Protein AF-A0AA42CR01-F1 (afdb_monomer_lite)

Secondary structure (DSSP, 8-state):
--HHHHHHHHH-GGGGG--SSSHHHHHHHHHHHHHHHHHHHHHH-GGG-----EE-TTS-EE-HHHHHHHHHHHHTTGGGGGGGGSSHHHHHHHHHHHTT-B-TTS-BTTHHHHHHHS-GGGTS-TTHHHHHHHHHHHHTHHHHHHHHHHHHH--

InterPro domains:
  IPR011978 YgfB-like [PF03695] (1-139)
  IPR011978 YgfB-like [TIGR02292] (1-138)
  IPR036255 YgfB-like superfamily [SSF101327] (2-97)

Organism: NCBI:txid2949735

pLDDT: mean 81.95, std 11.48, range [46.53, 94.31]

Foldseek 3Di:
DDCVLCVCVVVPPVCVPVDDDDPSVVVSVVVVVVVVVCVCCLVPPLVVDDDDFDADPVGDTALAVVLQVVVVVCVSPVVLCVVQPPDCVSCVLNLLSQLRYADPVRHRPVHCPSVVVDDPVSNPDPVCNSVSVSSNSVSCVVVVVVVVVVVVVVD

Radius of gyration: 17.21 Å; chains: 1; bounding box: 42×43×41 Å

Structure (mmCIF, N/CA/C/O backbone):
data_AF-A0AA42CR01-F1
#
_entry.id   AF-A0AA42CR01-F1
#
loop_
_atom_site.group_PDB
_atom_site.id
_atom_site.type_symbol
_atom_site.label_atom_id
_atom_site.label_alt_id
_atom_site.label_comp_id
_atom_site.label_asym_id
_atom_site.label_entity_id
_atom_site.label_seq_id
_atom_site.pdbx_PDB_ins_code
_atom_site.Cartn_x
_atom_site.Cartn_y
_atom_site.Cartn_z
_atom_site.occupancy
_atom_site.B_iso_or_equiv
_atom_site.auth_seq_id
_atom_site.auth_comp_id
_atom_site.auth_asym_id
_atom_site.auth_atom_id
_atom_site.pdbx_PDB_model_num
ATOM 1 N N . ILE A 1 1 ? -6.781 -12.246 0.937 1.00 69.62 1 ILE A N 1
ATOM 2 C CA . ILE A 1 1 ? -6.517 -12.685 2.335 1.00 69.62 1 ILE A CA 1
ATOM 3 C C . ILE A 1 1 ? -7.677 -12.191 3.199 1.00 69.62 1 ILE A C 1
ATOM 5 O O . ILE A 1 1 ? -8.066 -11.047 3.016 1.00 69.62 1 ILE A O 1
ATOM 9 N N . HIS A 1 2 ? -8.265 -13.026 4.067 1.00 78.12 2 HIS A N 1
ATOM 10 C CA . HIS A 1 2 ? -9.407 -12.623 4.911 1.00 78.12 2 HIS A CA 1
ATOM 11 C C . HIS A 1 2 ? -8.991 -11.553 5.947 1.00 78.12 2 HIS A C 1
ATOM 13 O O . HIS A 1 2 ? -7.902 -11.709 6.508 1.00 78.12 2 HIS A O 1
ATOM 19 N N . PRO A 1 3 ? -9.815 -10.523 6.241 1.00 78.25 3 PRO A N 1
ATOM 20 C CA . PRO A 1 3 ? -9.499 -9.476 7.220 1.00 78.25 3 PRO A CA 1
ATOM 21 C C . PRO A 1 3 ? -9.032 -9.968 8.585 1.00 78.25 3 PRO A C 1
ATOM 23 O O . PRO A 1 3 ? -8.044 -9.469 9.117 1.00 78.25 3 PRO A O 1
ATOM 26 N N . GLU A 1 4 ? -9.642 -11.033 9.098 1.00 77.75 4 GLU A N 1
ATOM 27 C CA . GLU A 1 4 ? -9.242 -11.643 10.373 1.00 77.75 4 GLU A CA 1
ATOM 28 C C . GLU A 1 4 ? -7.798 -12.156 10.392 1.00 77.75 4 GLU A C 1
ATOM 30 O O . GLU A 1 4 ? -7.223 -12.306 11.466 1.00 77.75 4 GLU A O 1
ATOM 35 N N . LYS A 1 5 ? -7.199 -12.442 9.228 1.00 78.75 5 LYS A N 1
ATOM 36 C CA . LYS A 1 5 ? -5.803 -12.880 9.165 1.00 78.75 5 LYS A CA 1
ATOM 37 C C . LYS A 1 5 ? -4.840 -11.714 9.325 1.00 78.75 5 LYS A C 1
ATOM 39 O O . LYS A 1 5 ? -3.850 -11.884 10.014 1.00 78.75 5 LYS A O 1
ATOM 44 N N . TRP A 1 6 ? -5.105 -10.560 8.708 1.00 85.69 6 TRP A N 1
ATOM 45 C CA . TRP A 1 6 ? -4.173 -9.427 8.730 1.00 85.69 6 TRP A CA 1
ATOM 46 C C . TRP A 1 6 ? -4.428 -8.440 9.874 1.00 85.69 6 TRP A C 1
ATOM 48 O O . TRP A 1 6 ? -3.480 -7.832 10.361 1.00 85.69 6 TRP A O 1
ATOM 58 N N . MET A 1 7 ? -5.667 -8.320 10.360 1.00 86.06 7 MET A N 1
ATOM 59 C CA . MET A 1 7 ? -6.050 -7.344 11.391 1.00 86.06 7 MET A CA 1
ATOM 60 C C . MET A 1 7 ? -5.205 -7.469 12.667 1.00 86.06 7 MET A C 1
ATOM 62 O O . MET A 1 7 ? -4.720 -6.478 13.212 1.00 86.06 7 MET A O 1
ATOM 66 N N . TRP A 1 8 ? -4.958 -8.699 13.119 1.00 82.50 8 TRP A N 1
ATOM 67 C CA . TRP A 1 8 ? -4.195 -8.946 14.345 1.00 82.50 8 TRP A CA 1
ATOM 68 C C . TRP A 1 8 ? -2.692 -8.705 14.198 1.00 82.50 8 TRP A C 1
ATOM 70 O O . TRP A 1 8 ? -2.029 -8.452 15.198 1.00 82.50 8 TRP A O 1
ATOM 80 N N . HIS A 1 9 ? -2.159 -8.706 12.972 1.00 82.75 9 HIS A N 1
ATOM 81 C CA . HIS A 1 9 ? -0.778 -8.279 12.737 1.00 82.75 9 HIS A CA 1
ATOM 82 C C . HIS A 1 9 ? -0.600 -6.769 12.924 1.00 82.75 9 HIS A C 1
ATOM 84 O O . HIS A 1 9 ? 0.498 -6.338 13.253 1.00 82.75 9 HIS A O 1
ATOM 90 N N . ILE A 1 10 ? -1.666 -5.981 12.741 1.00 81.56 10 ILE A N 1
ATOM 91 C CA . ILE A 1 10 ? -1.644 -4.522 12.910 1.00 81.56 10 ILE A CA 1
ATOM 92 C C . ILE A 1 10 ? -1.870 -4.147 14.376 1.00 81.56 10 ILE A C 1
ATOM 94 O O . ILE A 1 10 ? -1.130 -3.351 14.941 1.00 81.56 10 ILE A O 1
ATOM 98 N N . VAL A 1 11 ? -2.900 -4.724 14.998 1.00 79.56 11 VAL A N 1
ATOM 99 C CA . VAL A 1 11 ? -3.328 -4.352 16.358 1.00 79.56 11 VAL A CA 1
ATOM 100 C C . VAL A 1 11 ? -2.530 -5.094 17.441 1.00 79.56 11 VAL A C 1
ATOM 102 O O . VAL A 1 11 ? -2.405 -4.625 18.569 1.00 79.56 11 VAL A O 1
ATOM 105 N N . GLY A 1 12 ? -1.937 -6.236 17.094 1.00 77.25 12 GLY A N 1
ATOM 106 C CA . GLY A 1 12 ? -1.203 -7.095 18.011 1.00 77.25 12 GLY A CA 1
ATOM 107 C C . GLY A 1 12 ? -2.091 -8.147 18.678 1.00 77.25 12 GLY A C 1
ATOM 108 O O . GLY A 1 12 ? -3.236 -7.912 19.061 1.00 77.25 12 GLY A O 1
ATOM 109 N N . ASP A 1 13 ? -1.529 -9.340 18.867 1.00 71.94 13 ASP A N 1
ATOM 110 C CA . ASP A 1 13 ? -2.251 -10.514 19.375 1.00 71.94 13 ASP A CA 1
ATOM 111 C C . ASP A 1 13 ? -2.806 -10.361 20.801 1.00 71.94 13 ASP A C 1
ATOM 113 O O . ASP A 1 13 ? -3.720 -11.091 21.190 1.00 71.94 13 ASP A O 1
ATOM 117 N N . HIS A 1 14 ? -2.272 -9.420 21.582 1.00 66.88 14 HIS A N 1
ATOM 118 C CA . HIS A 1 14 ? -2.704 -9.152 22.953 1.00 66.88 14 HIS A CA 1
ATOM 119 C C . HIS A 1 14 ? -4.119 -8.554 23.019 1.00 66.88 14 HIS A C 1
ATOM 121 O O . HIS A 1 14 ? -4.852 -8.834 23.969 1.00 66.88 14 HIS A O 1
ATOM 127 N N . GLU A 1 15 ? -4.549 -7.843 21.974 1.00 66.31 15 GLU A N 1
ATOM 128 C CA . GLU A 1 15 ? -5.880 -7.230 21.889 1.00 66.31 15 GLU A CA 1
ATOM 129 C C . GLU A 1 15 ? -6.985 -8.234 21.523 1.00 66.31 15 GLU A C 1
ATOM 131 O O . GLU A 1 15 ? -8.167 -7.957 21.727 1.00 66.31 15 GLU A O 1
ATOM 136 N N . LYS A 1 16 ? -6.635 -9.464 21.102 1.00 64.56 16 LYS A N 1
ATOM 137 C CA . LYS A 1 16 ? -7.610 -10.543 20.824 1.00 64.56 16 LYS A CA 1
ATOM 138 C C . LYS A 1 16 ? -8.521 -10.862 22.016 1.00 64.56 16 LYS A C 1
ATOM 140 O O . LYS A 1 16 ? -9.566 -11.481 21.839 1.00 64.56 16 LYS A O 1
ATOM 145 N N . ARG A 1 17 ? -8.112 -10.500 23.237 1.00 61.62 17 ARG A N 1
ATOM 146 C CA . ARG A 1 17 ? -8.836 -10.794 24.486 1.00 61.62 17 ARG A CA 1
ATOM 147 C C . ARG A 1 17 ? -9.661 -9.614 25.009 1.00 61.62 17 ARG A C 1
ATOM 149 O O . ARG A 1 17 ? -10.451 -9.809 25.930 1.00 61.62 17 ARG A O 1
ATOM 156 N N . ALA A 1 18 ? -9.511 -8.420 24.440 1.00 58.75 18 ALA A N 1
ATOM 157 C CA . ALA A 1 18 ? -10.201 -7.210 24.878 1.00 58.75 18 ALA A CA 1
ATOM 158 C C . ALA A 1 18 ? -11.522 -7.012 24.106 1.00 58.75 18 ALA A C 1
ATOM 160 O O . ALA A 1 18 ? -11.668 -6.063 23.342 1.00 58.75 18 ALA A O 1
ATOM 161 N N . PHE A 1 19 ? -12.492 -7.923 24.256 1.00 60.00 19 PHE A N 1
ATOM 162 C CA . PHE A 1 19 ? -13.695 -7.922 23.407 1.00 60.00 19 PHE A CA 1
ATOM 163 C C . PHE A 1 19 ? -14.898 -7.128 23.968 1.00 60.00 19 PHE A C 1
ATOM 165 O O . PHE A 1 19 ? -15.278 -7.280 25.127 1.00 60.00 19 PHE A O 1
ATOM 172 N N . ILE A 1 20 ? -15.517 -6.378 23.040 1.00 51.78 20 ILE A N 1
ATOM 173 C CA . ILE A 1 20 ? -16.835 -5.699 22.996 1.00 51.78 20 ILE A CA 1
ATOM 174 C C . ILE A 1 20 ? -17.039 -4.475 23.908 1.00 51.78 20 ILE A C 1
ATOM 176 O O . ILE A 1 20 ? -17.057 -4.561 25.130 1.00 51.78 20 ILE A O 1
ATOM 180 N N . GLY A 1 21 ? -17.289 -3.316 23.279 1.00 57.56 21 GLY A N 1
ATOM 181 C CA . GLY A 1 21 ? -17.658 -2.054 23.946 1.00 57.56 21 GLY A CA 1
ATOM 182 C C . GLY A 1 21 ? -16.480 -1.217 24.463 1.00 57.56 21 GLY A C 1
ATOM 183 O O . GLY A 1 21 ? -16.686 -0.197 25.118 1.00 57.56 21 GLY A O 1
ATOM 184 N N . THR A 1 22 ? -15.246 -1.636 24.180 1.00 70.38 22 THR A N 1
ATOM 185 C CA . THR A 1 22 ? -14.007 -0.983 24.624 1.00 70.38 22 THR A CA 1
ATOM 186 C C . THR A 1 22 ? -13.408 -0.095 23.526 1.00 70.38 22 THR A C 1
ATOM 188 O O . THR A 1 22 ? -13.803 -0.158 22.361 1.00 70.38 22 THR A O 1
ATOM 191 N N . LYS A 1 23 ? -12.390 0.708 23.873 1.00 73.31 23 LYS A N 1
ATOM 192 C CA . LYS A 1 23 ? -11.588 1.472 22.898 1.00 73.31 23 LYS A CA 1
ATOM 193 C C . LYS A 1 23 ? -10.991 0.584 21.791 1.00 73.31 23 LYS A C 1
ATOM 195 O O . LYS A 1 23 ? -10.829 1.066 20.677 1.00 73.31 23 LYS A O 1
ATOM 200 N N . ALA A 1 24 ? -10.720 -0.695 22.074 1.00 77.38 24 ALA A N 1
ATOM 201 C CA . ALA A 1 24 ? -10.202 -1.646 21.092 1.00 77.38 24 ALA A CA 1
ATOM 202 C C . ALA A 1 24 ? -11.200 -1.906 19.950 1.00 77.38 24 ALA A C 1
ATOM 204 O O . ALA A 1 24 ? -10.798 -1.942 18.792 1.00 77.38 24 ALA A O 1
ATOM 205 N N . GLN A 1 25 ? -12.506 -1.986 20.243 1.00 78.88 25 GLN A N 1
ATOM 206 C CA . GLN A 1 25 ? -13.527 -2.143 19.199 1.00 78.88 25 GLN A CA 1
ATOM 207 C C . GLN A 1 25 ? -13.549 -0.936 18.254 1.00 78.88 25 GLN A C 1
ATOM 209 O O . GLN A 1 25 ? -13.538 -1.108 17.043 1.00 78.88 25 GLN A O 1
ATOM 214 N N . ALA A 1 26 ? -13.496 0.283 18.800 1.00 83.56 26 ALA A N 1
ATOM 215 C CA . ALA A 1 26 ? -13.471 1.498 17.986 1.00 83.56 26 ALA A CA 1
ATOM 216 C C . ALA A 1 26 ? -12.232 1.567 17.073 1.00 83.56 26 ALA A C 1
ATOM 218 O O . ALA A 1 26 ? -12.328 2.035 15.939 1.00 83.56 26 ALA A O 1
ATOM 219 N N . VAL A 1 27 ? -11.077 1.076 17.540 1.00 84.94 27 VAL A N 1
ATOM 220 C CA . VAL A 1 27 ? -9.860 0.957 16.720 1.00 84.94 27 VAL A CA 1
ATOM 221 C C . VAL A 1 27 ? -10.070 -0.041 15.580 1.00 84.94 27 VAL A C 1
ATOM 223 O O . VAL A 1 27 ? -9.808 0.302 14.428 1.00 84.94 27 VAL A O 1
ATOM 226 N N . LEU A 1 28 ? -10.586 -1.239 15.873 1.00 85.88 28 LEU A N 1
ATOM 227 C CA . LEU A 1 28 ? -10.864 -2.266 14.860 1.00 85.88 28 LEU A CA 1
ATOM 228 C C . LEU A 1 28 ? -11.859 -1.772 13.803 1.00 85.88 28 LEU A C 1
ATOM 230 O O . LEU A 1 28 ? -11.611 -1.934 12.608 1.00 85.88 28 LEU A O 1
ATOM 234 N N . ASP A 1 29 ? -12.940 -1.120 14.234 1.00 86.81 29 ASP A N 1
ATOM 235 C CA . ASP A 1 29 ? -13.959 -0.559 13.344 1.00 86.81 29 ASP A CA 1
ATOM 236 C C . ASP A 1 29 ? -13.369 0.540 12.453 1.00 86.81 29 ASP A C 1
ATOM 238 O O . ASP A 1 29 ? -13.650 0.586 11.257 1.00 86.81 29 ASP A O 1
ATOM 242 N N . THR A 1 30 ? -12.497 1.390 13.006 1.00 90.44 30 THR A N 1
ATOM 243 C CA . THR A 1 30 ? -11.813 2.449 12.247 1.00 90.44 30 THR A CA 1
ATOM 244 C C . THR A 1 30 ? -10.876 1.863 11.191 1.00 90.44 30 THR A C 1
ATOM 246 O O . THR A 1 30 ? -10.896 2.303 10.041 1.00 90.44 30 THR A O 1
ATOM 249 N N . ILE A 1 31 ? -10.085 0.843 11.542 1.00 89.81 31 ILE A N 1
ATOM 250 C CA . ILE A 1 31 ? -9.189 0.165 10.593 1.00 89.81 31 ILE A CA 1
ATOM 251 C C . ILE A 1 31 ? -10.004 -0.514 9.487 1.00 89.81 31 ILE A C 1
ATOM 253 O O . ILE A 1 31 ? -9.672 -0.382 8.309 1.00 89.81 31 ILE A O 1
ATOM 257 N N . ALA A 1 32 ? -11.086 -1.213 9.841 1.00 89.75 32 ALA A N 1
ATOM 258 C CA . ALA A 1 32 ? -11.959 -1.869 8.871 1.00 89.75 32 ALA A CA 1
ATOM 259 C C . ALA A 1 32 ? -12.648 -0.859 7.937 1.00 89.75 32 ALA A C 1
ATOM 261 O O . ALA A 1 32 ? -12.710 -1.085 6.727 1.00 89.75 32 ALA A O 1
ATOM 262 N N . ALA A 1 33 ? -13.120 0.269 8.474 1.00 92.19 33 ALA A N 1
ATOM 263 C CA . ALA A 1 33 ? -13.712 1.344 7.686 1.00 92.19 33 ALA A CA 1
ATOM 264 C C . ALA A 1 33 ? -12.704 1.928 6.686 1.00 92.19 33 ALA A C 1
ATOM 266 O O . ALA A 1 33 ? -13.020 2.034 5.503 1.00 92.19 33 ALA A O 1
ATOM 267 N N . HIS A 1 34 ? -11.479 2.222 7.129 1.00 92.31 34 HIS A N 1
ATOM 268 C CA . HIS A 1 34 ? -10.438 2.757 6.253 1.00 92.31 34 HIS A CA 1
ATOM 269 C C . HIS A 1 34 ? -9.977 1.742 5.193 1.00 92.31 34 HIS A C 1
ATOM 271 O O . HIS A 1 34 ? -9.760 2.093 4.035 1.00 92.31 34 HIS A O 1
ATOM 277 N N . TYR A 1 35 ? -9.895 0.456 5.545 1.00 91.19 35 TYR A N 1
ATOM 278 C CA . TYR A 1 35 ? -9.635 -0.614 4.579 1.00 91.19 35 TYR A CA 1
ATOM 279 C C . TYR A 1 35 ? -10.702 -0.667 3.473 1.00 91.19 35 TYR A C 1
ATOM 281 O O . TYR A 1 35 ? -10.365 -0.777 2.289 1.00 91.19 35 TYR A O 1
ATOM 289 N N . ASN A 1 36 ? -11.982 -0.581 3.847 1.00 91.62 36 ASN A N 1
ATOM 290 C CA . ASN A 1 36 ? -13.086 -0.570 2.888 1.00 91.62 36 ASN A CA 1
ATOM 291 C C . ASN A 1 36 ? -13.043 0.686 2.016 1.00 91.62 36 ASN A C 1
ATOM 293 O O . ASN A 1 36 ? -13.184 0.578 0.804 1.00 91.62 36 ASN A O 1
ATOM 297 N N . GLU A 1 37 ? -12.770 1.850 2.607 1.00 93.12 37 GLU A N 1
ATOM 298 C CA . GLU A 1 37 ? -12.594 3.109 1.881 1.00 93.12 37 GLU A CA 1
ATOM 299 C C . GLU A 1 37 ? -11.491 2.998 0.820 1.00 93.12 37 GLU A C 1
ATOM 301 O O . GLU A 1 37 ? -11.738 3.308 -0.343 1.00 93.12 37 GLU A O 1
ATOM 306 N N . ILE A 1 38 ? -10.307 2.484 1.176 1.00 92.44 38 ILE A N 1
ATOM 307 C CA . ILE A 1 38 ? -9.212 2.263 0.217 1.00 92.44 38 ILE A CA 1
ATOM 308 C C . ILE A 1 38 ? -9.633 1.265 -0.869 1.00 92.44 38 ILE A C 1
ATOM 310 O O . ILE A 1 38 ? -9.343 1.478 -2.045 1.00 92.44 38 ILE A O 1
ATOM 314 N N . SER A 1 39 ? -10.317 0.180 -0.501 1.00 89.56 39 SER A N 1
ATOM 315 C CA . SER A 1 39 ? -10.742 -0.856 -1.451 1.00 89.56 39 SER A CA 1
ATOM 316 C C . SER A 1 39 ? -11.763 -0.326 -2.464 1.00 89.56 39 SER A C 1
ATOM 318 O O . SER A 1 39 ? -11.621 -0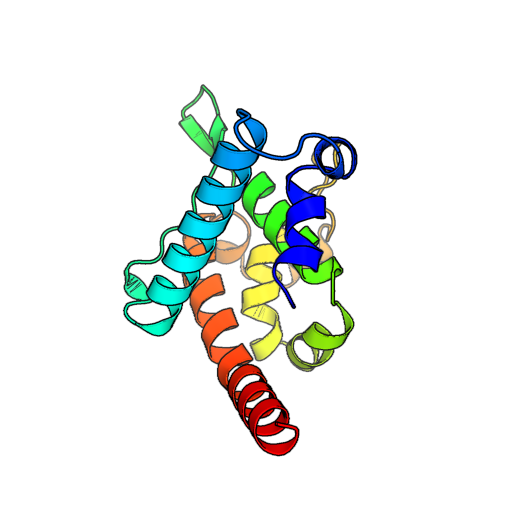.562 -3.668 1.00 89.56 39 SER A O 1
ATOM 320 N N . THR A 1 40 ? -12.763 0.426 -2.001 1.00 91.50 40 THR A N 1
ATOM 321 C CA . THR A 1 40 ? -13.743 1.114 -2.854 1.00 91.50 40 THR A CA 1
ATOM 322 C C . THR A 1 40 ? -13.052 2.167 -3.711 1.00 91.50 40 THR A C 1
ATOM 324 O O . THR A 1 40 ? -13.223 2.180 -4.924 1.00 91.50 40 THR A O 1
ATOM 327 N N . CYS A 1 41 ? -12.190 2.989 -3.113 1.00 92.94 41 CYS A N 1
ATOM 328 C CA . CYS A 1 41 ? -11.410 3.999 -3.817 1.00 92.94 41 CYS A CA 1
ATOM 329 C C . CYS A 1 41 ? -10.620 3.389 -4.982 1.00 92.94 41 CYS A C 1
ATOM 331 O O . CYS A 1 41 ? -10.790 3.804 -6.122 1.00 92.94 41 CYS A O 1
ATOM 333 N N . LEU A 1 42 ? -9.825 2.344 -4.742 1.00 91.38 42 LEU A N 1
ATOM 334 C CA . LEU A 1 42 ? -9.022 1.705 -5.787 1.00 91.38 42 LEU A CA 1
ATOM 335 C C . LEU A 1 42 ? -9.866 1.026 -6.879 1.00 91.38 42 LEU A C 1
ATOM 337 O O . LEU A 1 42 ? -9.408 0.921 -8.016 1.00 91.38 42 LEU A O 1
ATOM 341 N N . SER A 1 43 ? -11.077 0.564 -6.561 1.00 89.88 43 SER A N 1
ATOM 342 C CA . SER A 1 43 ? -11.944 -0.125 -7.526 1.00 89.88 43 SER A CA 1
ATOM 343 C C . SER A 1 43 ? -12.840 0.815 -8.338 1.00 89.88 43 SER A C 1
ATOM 345 O O . SER A 1 43 ? -13.061 0.546 -9.519 1.00 89.88 43 SER A O 1
ATOM 347 N N . GLU A 1 44 ? -13.315 1.913 -7.749 1.00 91.12 44 GLU A N 1
ATOM 348 C CA . GLU A 1 44 ? -14.305 2.814 -8.358 1.00 91.12 44 GLU A CA 1
ATOM 349 C C . GLU A 1 44 ? -13.704 4.144 -8.837 1.00 91.12 44 GLU A C 1
ATOM 351 O O . GLU A 1 44 ? -14.012 4.593 -9.940 1.00 91.12 44 GLU A O 1
ATOM 356 N N . ASP A 1 45 ? -12.809 4.758 -8.058 1.00 89.88 45 ASP A N 1
ATOM 357 C CA . ASP A 1 45 ? -12.146 6.027 -8.392 1.00 89.88 45 ASP A CA 1
ATOM 358 C C . ASP A 1 45 ? -10.684 6.009 -7.939 1.00 89.88 45 ASP A C 1
ATOM 360 O O . ASP A 1 45 ? -10.271 6.726 -7.025 1.00 89.88 45 ASP A O 1
ATOM 364 N N . ARG A 1 46 ? -9.870 5.162 -8.579 1.00 85.38 46 ARG A N 1
ATOM 365 C CA . ARG A 1 46 ? -8.465 4.966 -8.181 1.00 85.38 46 ARG A CA 1
ATOM 366 C C . ARG A 1 46 ? -7.664 6.266 -8.151 1.00 85.38 46 ARG A C 1
ATOM 368 O O . ARG A 1 46 ? -6.767 6.419 -7.334 1.00 85.38 46 ARG A O 1
ATOM 375 N N . TYR A 1 47 ? -8.013 7.246 -8.984 1.00 86.62 47 TYR A N 1
ATOM 376 C CA . TYR A 1 47 ? -7.338 8.542 -9.001 1.00 86.62 47 TYR A CA 1
ATOM 377 C C . TYR A 1 47 ? -7.666 9.406 -7.778 1.00 86.62 47 TYR A C 1
ATOM 379 O O . TYR A 1 47 ? -7.020 10.431 -7.587 1.00 86.62 47 TYR A O 1
ATOM 387 N N . SER A 1 48 ? -8.595 9.020 -6.910 1.00 89.00 48 SER A N 1
ATOM 388 C CA . SER A 1 48 ? -8.786 9.667 -5.608 1.00 89.00 48 SER A CA 1
ATOM 389 C C . SER A 1 48 ? -7.857 9.120 -4.517 1.00 89.00 48 SER A C 1
ATOM 391 O O . SER A 1 48 ? -7.657 9.801 -3.509 1.00 89.00 48 SER A O 1
ATOM 393 N N . TYR A 1 49 ? -7.213 7.963 -4.736 1.00 91.75 49 TYR A N 1
ATOM 394 C CA . TYR A 1 49 ? -6.332 7.337 -3.749 1.00 91.75 49 TYR A CA 1
ATOM 395 C C . TYR A 1 49 ? -5.136 8.231 -3.417 1.00 91.75 49 TYR A C 1
ATOM 397 O O . TYR A 1 49 ? -4.461 8.758 -4.311 1.00 91.75 49 TYR A O 1
ATOM 405 N N . LYS A 1 50 ? -4.861 8.380 -2.117 1.00 90.50 50 LYS A N 1
ATOM 406 C CA . LYS A 1 50 ? -3.711 9.118 -1.590 1.00 90.50 50 LYS A CA 1
ATOM 407 C C . LYS A 1 50 ? -3.079 8.339 -0.432 1.00 90.50 50 LYS A C 1
ATOM 409 O O . LYS A 1 50 ? -3.750 8.150 0.582 1.00 90.50 50 LYS A O 1
ATOM 414 N N . PRO A 1 51 ? -1.812 7.907 -0.549 1.00 92.38 51 PRO A N 1
ATOM 415 C CA . PRO A 1 51 ? -1.098 7.325 0.580 1.00 92.38 51 PRO A CA 1
ATOM 416 C C . PRO A 1 51 ? -0.904 8.364 1.694 1.00 92.38 51 PRO A C 1
ATOM 418 O O . PRO A 1 51 ? -0.698 9.553 1.432 1.00 92.38 51 PRO A O 1
ATOM 421 N N . ILE A 1 52 ? -0.985 7.904 2.942 1.00 91.94 52 ILE A N 1
ATOM 422 C CA . ILE A 1 52 ? -0.733 8.715 4.134 1.00 91.94 52 ILE A CA 1
ATOM 423 C C . ILE A 1 52 ? 0.712 8.458 4.557 1.00 91.94 52 ILE A C 1
ATOM 425 O O . ILE A 1 52 ? 1.061 7.334 4.910 1.00 91.94 52 ILE A O 1
ATOM 429 N N . PHE A 1 53 ? 1.537 9.501 4.505 1.00 91.62 53 PHE A N 1
ATOM 430 C CA . PHE A 1 53 ? 2.950 9.444 4.871 1.00 91.62 53 PHE A CA 1
ATOM 431 C C . PHE A 1 53 ? 3.207 10.147 6.194 1.00 91.62 53 PHE A C 1
ATOM 433 O O . PHE A 1 53 ? 2.558 11.147 6.519 1.00 91.62 53 PHE A O 1
ATOM 440 N N . MET A 1 54 ? 4.199 9.647 6.924 1.00 88.81 54 MET A N 1
ATOM 441 C CA . MET A 1 54 ? 4.693 10.318 8.114 1.00 88.81 54 MET A CA 1
ATOM 442 C C . MET A 1 54 ? 5.508 11.547 7.721 1.00 88.81 54 MET A C 1
ATOM 444 O O . MET A 1 54 ? 6.160 11.593 6.673 1.00 88.81 54 MET A O 1
ATOM 448 N N . ARG A 1 55 ? 5.451 12.570 8.572 1.00 87.75 55 ARG A N 1
ATOM 449 C CA . ARG A 1 55 ? 6.251 13.784 8.430 1.00 87.75 55 ARG A CA 1
ATOM 450 C C . ARG A 1 55 ? 7.082 14.012 9.675 1.00 87.75 55 ARG A C 1
ATOM 452 O O . ARG A 1 55 ? 6.565 13.899 10.787 1.00 87.75 55 ARG A O 1
ATOM 459 N N . SER A 1 56 ? 8.353 14.344 9.479 1.00 83.75 56 SER A N 1
ATOM 460 C CA . SER A 1 56 ? 9.229 14.780 10.558 1.00 83.75 56 SER A CA 1
ATOM 461 C C . SER A 1 56 ? 8.772 16.137 11.103 1.00 83.75 56 SER A C 1
ATOM 463 O O . SER A 1 56 ? 7.977 16.851 10.482 1.00 83.75 56 SER A O 1
ATOM 465 N N . GLN A 1 57 ? 9.300 16.514 12.269 1.00 83.12 57 GLN A N 1
ATOM 466 C CA . GLN A 1 57 ? 9.058 17.843 12.842 1.00 83.12 57 GLN A CA 1
ATOM 467 C C . GLN A 1 57 ? 9.577 18.969 11.934 1.00 83.12 57 GLN A C 1
ATOM 469 O O . GLN A 1 57 ? 8.989 20.047 11.913 1.00 83.12 57 GLN A O 1
ATOM 474 N N . ASP A 1 58 ? 10.606 18.686 11.133 1.00 85.69 58 ASP A N 1
ATOM 475 C CA . ASP A 1 58 ? 11.187 19.617 10.161 1.00 85.69 58 ASP A CA 1
ATOM 476 C C . ASP A 1 58 ? 10.381 19.692 8.849 1.00 85.69 58 ASP A C 1
ATOM 478 O O . ASP A 1 58 ? 10.715 20.453 7.945 1.00 85.69 58 ASP A O 1
ATOM 482 N N . GLY A 1 59 ? 9.288 18.925 8.742 1.00 81.94 59 GLY A N 1
ATOM 483 C CA . GLY A 1 59 ? 8.388 18.915 7.588 1.00 81.94 59 GLY A CA 1
ATOM 484 C C . GLY A 1 59 ? 8.780 17.937 6.478 1.00 81.94 59 GLY A C 1
ATOM 485 O O . GLY A 1 59 ? 8.052 17.833 5.485 1.00 81.94 59 GLY A O 1
ATOM 486 N N . GLU A 1 60 ? 9.869 17.188 6.654 1.00 84.88 60 GLU A N 1
ATOM 487 C CA . GLU A 1 60 ? 10.306 16.174 5.694 1.00 84.88 60 GLU A CA 1
ATOM 488 C C . GLU A 1 60 ? 9.334 14.998 5.671 1.00 84.88 60 GLU A C 1
ATOM 490 O O . GLU A 1 60 ? 8.898 14.504 6.709 1.00 84.88 60 GLU A O 1
ATOM 495 N N . THR A 1 61 ? 8.958 14.561 4.472 1.00 87.50 61 THR A N 1
ATOM 496 C CA . THR A 1 61 ? 8.002 13.461 4.287 1.00 87.50 61 THR A CA 1
ATOM 497 C C . THR A 1 61 ? 8.757 12.149 4.126 1.00 87.50 61 THR A C 1
ATOM 499 O O . THR A 1 61 ? 9.568 12.027 3.211 1.00 87.50 61 THR A O 1
ATOM 502 N N . SER A 1 62 ? 8.452 11.167 4.975 1.00 86.69 62 SER A N 1
ATOM 503 C CA . SER A 1 62 ? 9.015 9.819 4.894 1.00 86.69 62 SER A CA 1
ATOM 504 C C . SER A 1 62 ? 7.975 8.819 4.394 1.00 86.69 62 SER A C 1
ATOM 506 O O . SER A 1 62 ? 6.849 8.753 4.893 1.00 86.69 62 SER A O 1
ATOM 508 N N . ALA A 1 63 ? 8.375 8.029 3.399 1.00 90.88 63 ALA A N 1
ATOM 509 C CA . ALA A 1 63 ? 7.603 6.904 2.880 1.00 90.88 63 ALA A CA 1
ATOM 510 C C . ALA A 1 63 ? 7.852 5.590 3.634 1.00 90.88 63 ALA A C 1
ATOM 512 O O . ALA A 1 63 ? 7.161 4.606 3.377 1.00 90.88 63 ALA A O 1
ATOM 513 N N . GLU A 1 64 ? 8.827 5.578 4.537 1.00 90.12 64 GLU A N 1
ATOM 514 C CA . GLU A 1 64 ? 9.376 4.382 5.171 1.00 90.12 64 GLU A CA 1
ATOM 515 C C . GLU A 1 64 ? 8.310 3.535 5.871 1.00 90.12 64 GLU A C 1
ATOM 517 O O . GLU A 1 64 ? 8.093 2.382 5.506 1.00 90.12 64 GLU A O 1
ATOM 522 N N . ASP A 1 65 ? 7.571 4.127 6.813 1.00 90.56 65 ASP A N 1
ATOM 523 C CA . ASP A 1 65 ? 6.529 3.423 7.570 1.00 90.56 65 ASP A CA 1
ATOM 524 C C . ASP A 1 65 ? 5.440 2.847 6.658 1.00 90.56 65 ASP A C 1
ATOM 526 O O . ASP A 1 65 ? 4.938 1.739 6.871 1.00 90.56 65 ASP A O 1
ATOM 530 N N . TRP A 1 66 ? 5.092 3.588 5.604 1.00 94.12 66 TRP A N 1
ATOM 531 C CA . TRP A 1 66 ? 4.104 3.154 4.625 1.00 94.12 66 TRP A CA 1
ATOM 532 C C . TRP A 1 66 ? 4.619 1.951 3.822 1.00 94.12 66 TRP A C 1
ATOM 534 O O . TRP A 1 66 ? 3.915 0.946 3.685 1.00 94.12 66 TRP A O 1
ATOM 544 N N . ALA A 1 67 ? 5.861 2.022 3.333 1.00 93.88 67 ALA A N 1
ATOM 545 C CA . ALA A 1 67 ? 6.495 0.954 2.565 1.00 93.88 67 ALA A CA 1
ATOM 546 C C . ALA A 1 67 ? 6.710 -0.308 3.414 1.00 93.88 67 ALA A C 1
ATOM 548 O O . ALA A 1 67 ? 6.373 -1.411 2.976 1.00 93.88 67 ALA A O 1
ATOM 549 N N . ASN A 1 68 ? 7.158 -0.145 4.660 1.00 93.00 68 ASN A N 1
ATOM 550 C CA . ASN A 1 68 ? 7.297 -1.224 5.635 1.00 93.00 68 ASN A CA 1
ATOM 551 C C . ASN A 1 68 ? 5.948 -1.897 5.929 1.00 93.00 68 ASN A C 1
ATOM 553 O O . ASN A 1 68 ? 5.873 -3.128 5.988 1.00 93.00 68 ASN A O 1
ATOM 557 N N . GLY A 1 69 ? 4.862 -1.122 6.032 1.00 92.19 69 GLY A N 1
ATOM 558 C CA . GLY A 1 69 ? 3.502 -1.650 6.159 1.00 92.19 69 GLY A CA 1
ATOM 559 C C . GLY A 1 69 ? 3.067 -2.479 4.944 1.00 92.19 69 GLY A C 1
ATOM 560 O O . GLY A 1 69 ? 2.548 -3.589 5.103 1.00 92.19 69 GLY A O 1
ATOM 561 N N . PHE A 1 70 ? 3.332 -1.989 3.729 1.00 94.31 70 PHE A N 1
ATOM 562 C CA . PHE A 1 70 ? 3.056 -2.720 2.488 1.00 94.31 70 PHE A CA 1
ATOM 563 C C . PHE A 1 70 ? 3.845 -4.034 2.422 1.00 94.31 70 PHE A C 1
ATOM 565 O O . PHE A 1 70 ? 3.257 -5.101 2.226 1.00 94.31 70 PHE A O 1
ATOM 572 N N . HIS A 1 71 ? 5.156 -3.987 2.665 1.00 93.06 71 HIS A N 1
ATOM 573 C CA . HIS A 1 71 ? 6.017 -5.169 2.702 1.00 93.06 71 HIS A CA 1
ATOM 574 C C . HIS A 1 71 ? 5.576 -6.171 3.783 1.00 93.06 71 HIS A C 1
ATOM 576 O O . HIS A 1 71 ? 5.489 -7.374 3.521 1.00 93.06 71 HIS A O 1
ATOM 582 N N . GLY A 1 72 ? 5.211 -5.699 4.977 1.00 91.44 72 GLY A N 1
ATOM 583 C CA . GLY A 1 72 ? 4.653 -6.533 6.043 1.00 91.44 72 GLY A CA 1
ATOM 584 C C . GLY A 1 72 ? 3.377 -7.263 5.612 1.00 91.44 72 GLY A C 1
ATOM 585 O O . GLY A 1 72 ? 3.245 -8.467 5.840 1.00 91.44 72 GLY A O 1
ATOM 586 N N . ALA A 1 73 ? 2.471 -6.575 4.911 1.00 91.19 73 ALA A N 1
ATOM 587 C CA . ALA A 1 73 ? 1.259 -7.182 4.363 1.00 91.19 73 ALA A CA 1
ATOM 588 C C . ALA A 1 73 ? 1.561 -8.194 3.244 1.00 91.19 73 ALA A C 1
ATOM 590 O O . ALA A 1 73 ? 0.949 -9.266 3.211 1.00 91.19 73 ALA A O 1
ATOM 591 N N . MET A 1 74 ? 2.531 -7.914 2.364 1.00 91.00 74 MET A N 1
ATOM 592 C CA . MET A 1 74 ? 2.988 -8.877 1.352 1.00 91.00 74 MET A CA 1
ATOM 593 C C . MET A 1 74 ? 3.470 -10.178 1.996 1.00 91.00 74 MET A C 1
ATOM 595 O O . MET A 1 74 ? 3.145 -11.271 1.521 1.00 91.00 74 MET A O 1
ATOM 599 N N . ARG A 1 75 ? 4.202 -10.067 3.113 1.00 89.62 75 ARG A N 1
ATOM 600 C CA . ARG A 1 75 ? 4.762 -11.213 3.840 1.00 89.62 75 ARG A CA 1
ATOM 601 C C . ARG A 1 75 ? 3.709 -12.184 4.374 1.00 89.62 75 ARG A C 1
ATOM 603 O O . ARG A 1 75 ? 4.022 -13.359 4.547 1.00 89.62 75 ARG A O 1
ATOM 610 N N . LEU A 1 76 ? 2.459 -11.747 4.546 1.00 89.50 76 LEU A N 1
ATOM 611 C CA . LEU A 1 76 ? 1.336 -12.614 4.933 1.00 89.50 76 LEU A CA 1
ATOM 612 C C . LEU A 1 76 ? 0.934 -13.619 3.844 1.00 89.50 76 LEU A C 1
ATOM 614 O O . LEU A 1 76 ? 0.166 -14.545 4.107 1.00 89.50 76 LEU A O 1
ATOM 618 N N . GLY A 1 77 ? 1.422 -13.444 2.615 1.00 87.50 77 GLY A N 1
ATOM 619 C CA . GLY A 1 77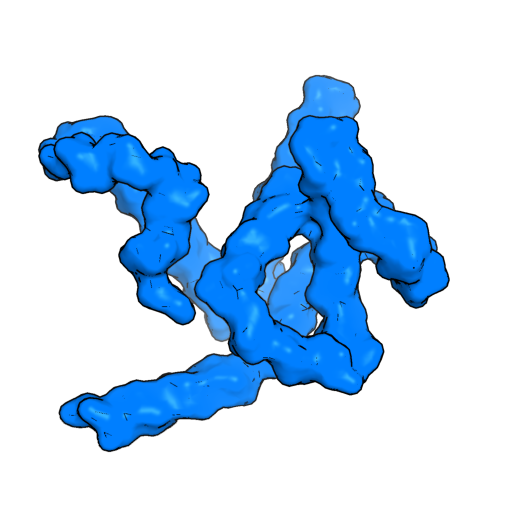 ? 1.092 -14.318 1.500 1.00 87.50 77 GLY A CA 1
ATOM 620 C C . GLY A 1 77 ? 2.080 -14.230 0.347 1.00 87.50 77 GLY A C 1
ATOM 621 O O . GLY A 1 77 ? 1.622 -14.118 -0.787 1.00 87.50 77 GLY A O 1
ATOM 622 N N . LEU A 1 78 ? 3.391 -14.303 0.618 1.00 87.38 78 LEU A N 1
ATOM 623 C CA . LEU A 1 78 ? 4.461 -14.162 -0.390 1.00 87.38 78 LEU A CA 1
ATOM 624 C C . LEU A 1 78 ? 4.274 -15.047 -1.625 1.00 87.38 78 LEU A C 1
ATOM 626 O O . LEU A 1 78 ? 4.593 -14.622 -2.730 1.00 87.38 78 LEU A O 1
ATOM 630 N N . ASP A 1 79 ? 3.718 -16.248 -1.463 1.00 87.88 79 ASP A N 1
ATOM 631 C CA . ASP A 1 79 ? 3.463 -17.152 -2.588 1.00 87.88 79 ASP A CA 1
ATOM 632 C C . ASP A 1 79 ? 2.550 -16.538 -3.659 1.00 87.88 79 ASP A C 1
ATOM 634 O O . ASP A 1 79 ? 2.759 -16.783 -4.844 1.00 87.88 79 ASP A O 1
ATOM 638 N N . HIS A 1 80 ? 1.594 -15.688 -3.269 1.00 86.19 80 HIS A N 1
ATOM 639 C CA . HIS A 1 80 ? 0.704 -14.996 -4.207 1.00 86.19 80 HIS A CA 1
ATOM 640 C C . HIS A 1 80 ? 1.411 -13.881 -4.987 1.00 86.19 80 HIS A C 1
ATOM 642 O O . HIS A 1 80 ? 0.907 -13.454 -6.021 1.00 86.19 80 HIS A O 1
ATOM 648 N N . TRP A 1 81 ? 2.559 -13.405 -4.498 1.00 88.56 81 TRP A N 1
ATOM 649 C CA . TRP A 1 81 ? 3.333 -12.337 -5.128 1.00 88.56 81 TRP A CA 1
ATOM 650 C C . TRP A 1 81 ? 4.370 -12.863 -6.119 1.00 88.56 81 TRP A C 1
ATOM 652 O O . TRP A 1 81 ? 4.854 -12.088 -6.935 1.00 88.56 81 TRP A O 1
ATOM 662 N N . LYS A 1 82 ? 4.683 -14.168 -6.108 1.00 88.31 82 LYS A N 1
ATOM 663 C CA . LYS A 1 82 ? 5.656 -14.779 -7.033 1.00 88.31 82 LYS A CA 1
ATOM 664 C C . LYS A 1 82 ? 5.419 -14.414 -8.508 1.00 88.31 82 LYS A C 1
ATOM 666 O O . LYS A 1 82 ? 6.396 -14.014 -9.135 1.00 88.31 82 LYS A O 1
ATOM 671 N N . PRO A 1 83 ? 4.179 -14.447 -9.046 1.00 86.69 83 PRO A N 1
ATOM 672 C CA . PRO A 1 83 ? 3.938 -14.094 -10.448 1.00 86.69 83 PRO A CA 1
ATOM 673 C C . PRO A 1 83 ? 4.299 -12.643 -10.792 1.00 86.69 83 PRO A C 1
ATOM 675 O O . PRO A 1 83 ? 4.682 -12.346 -11.918 1.00 86.69 83 PRO A O 1
ATOM 678 N N . VAL A 1 84 ? 4.210 -11.727 -9.821 1.00 87.69 84 VAL A N 1
ATOM 679 C CA . VAL A 1 84 ? 4.548 -10.307 -10.020 1.00 87.69 84 VAL A CA 1
ATOM 680 C C . VAL A 1 84 ? 6.052 -10.119 -10.243 1.00 87.69 84 VAL A C 1
ATOM 682 O O . VAL A 1 84 ? 6.463 -9.183 -10.919 1.00 87.69 84 VAL A O 1
ATOM 685 N N . PHE A 1 85 ? 6.876 -11.031 -9.726 1.00 87.81 85 PHE A N 1
ATOM 686 C CA . PHE A 1 85 ? 8.334 -10.973 -9.828 1.00 87.81 85 PHE A CA 1
ATOM 687 C C . PHE A 1 85 ? 8.914 -11.781 -11.002 1.00 87.81 85 PHE A C 1
ATOM 689 O O . PHE A 1 85 ? 10.130 -11.929 -11.094 1.00 87.81 85 PHE A O 1
ATOM 696 N N . GLU A 1 86 ? 8.082 -12.305 -11.909 1.00 87.81 86 GLU A N 1
ATOM 697 C CA . GLU A 1 86 ? 8.548 -13.103 -13.056 1.00 87.81 86 GLU A CA 1
ATOM 698 C C . GLU A 1 86 ? 9.260 -12.265 -14.126 1.00 87.81 86 GLU A C 1
ATOM 700 O O . GLU A 1 86 ? 10.176 -12.754 -14.789 1.00 87.81 86 GLU A O 1
ATOM 705 N N . THR A 1 87 ? 8.861 -11.002 -14.301 1.00 87.25 87 THR A N 1
ATOM 706 C CA . THR A 1 87 ? 9.484 -10.077 -15.256 1.00 87.25 87 THR A CA 1
ATOM 707 C C . THR A 1 87 ? 9.725 -8.715 -14.622 1.00 87.25 87 THR A C 1
ATOM 709 O O . THR A 1 87 ? 9.004 -8.294 -13.717 1.00 87.25 87 THR A O 1
ATOM 712 N N . PHE A 1 88 ? 10.741 -8.004 -15.116 1.00 84.44 88 PHE A N 1
ATOM 713 C CA . PHE A 1 88 ? 11.107 -6.691 -14.588 1.00 84.44 88 PHE A CA 1
ATOM 714 C C . PHE A 1 88 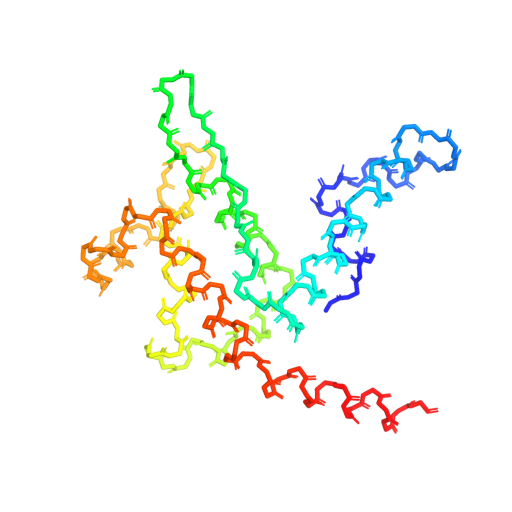? 9.967 -5.673 -14.705 1.00 84.44 88 PHE A C 1
ATOM 716 O O . PHE A 1 88 ? 9.672 -4.987 -13.734 1.00 84.44 88 PHE A O 1
ATOM 723 N N . ASP A 1 89 ? 9.290 -5.613 -15.854 1.00 86.38 89 ASP A N 1
ATOM 724 C CA . ASP A 1 89 ? 8.221 -4.636 -16.096 1.00 86.38 89 ASP A CA 1
ATOM 725 C C . ASP A 1 89 ? 7.032 -4.826 -15.144 1.00 86.38 89 ASP A C 1
ATOM 727 O O . ASP A 1 89 ? 6.404 -3.857 -14.715 1.00 86.38 89 ASP A O 1
ATOM 731 N N . VAL A 1 90 ? 6.736 -6.078 -14.780 1.00 87.88 90 VAL A N 1
ATOM 732 C CA . VAL A 1 90 ? 5.677 -6.394 -13.816 1.00 87.88 90 VAL A CA 1
ATOM 733 C C . VAL A 1 90 ? 6.160 -6.138 -12.385 1.00 87.88 90 VAL A C 1
ATOM 735 O O . VAL A 1 90 ? 5.418 -5.580 -11.582 1.00 87.88 90 VAL A O 1
ATOM 738 N N . ALA A 1 91 ? 7.422 -6.439 -12.081 1.00 89.06 91 ALA A N 1
ATOM 739 C CA . ALA A 1 91 ? 8.002 -6.220 -10.761 1.00 89.06 91 ALA A CA 1
ATOM 740 C C . ALA A 1 91 ? 8.257 -4.739 -10.442 1.00 89.06 91 ALA A C 1
ATOM 742 O O . ALA A 1 91 ? 8.261 -4.364 -9.268 1.00 89.06 91 ALA A O 1
ATOM 743 N N . ALA A 1 92 ? 8.500 -3.897 -11.453 1.00 89.00 92 ALA A N 1
ATOM 744 C CA . ALA A 1 92 ? 8.998 -2.533 -11.282 1.00 89.00 92 ALA A CA 1
ATOM 745 C C . ALA A 1 92 ? 8.139 -1.681 -10.331 1.00 89.00 92 ALA A C 1
ATOM 747 O O . ALA A 1 92 ? 8.716 -1.112 -9.405 1.00 89.00 92 ALA A O 1
ATOM 748 N N . PRO A 1 93 ? 6.794 -1.650 -10.435 1.00 91.44 93 PRO A N 1
ATOM 749 C CA . PRO A 1 93 ? 5.964 -0.911 -9.483 1.00 91.44 93 PRO A CA 1
ATOM 750 C C . PRO A 1 93 ? 6.086 -1.405 -8.039 1.00 91.44 93 PRO A C 1
ATOM 752 O O . PRO A 1 93 ? 6.154 -0.599 -7.114 1.00 91.44 93 PRO A O 1
ATOM 755 N N . VAL A 1 94 ? 6.161 -2.722 -7.823 1.00 92.44 94 VAL A N 1
ATOM 756 C CA . VAL A 1 94 ? 6.377 -3.269 -6.477 1.00 92.44 94 VAL A CA 1
ATOM 757 C C . VAL A 1 94 ? 7.764 -2.888 -5.969 1.00 92.44 94 VAL A C 1
ATOM 759 O O . VAL A 1 94 ? 7.887 -2.429 -4.840 1.00 92.44 94 VAL A O 1
ATOM 762 N N . MET A 1 95 ? 8.803 -2.997 -6.798 1.00 90.25 95 MET A N 1
ATOM 763 C CA . MET A 1 95 ? 10.163 -2.599 -6.420 1.00 90.25 95 MET A CA 1
ATOM 764 C C . MET A 1 95 ? 10.265 -1.108 -6.079 1.00 90.25 95 MET A C 1
ATOM 766 O O . MET A 1 95 ? 10.965 -0.759 -5.133 1.00 90.25 95 MET A O 1
ATOM 770 N N . THR A 1 96 ? 9.527 -0.239 -6.778 1.00 90.50 96 THR A N 1
ATOM 771 C CA . THR A 1 96 ? 9.418 1.194 -6.451 1.00 90.50 96 THR A CA 1
ATOM 772 C C . THR A 1 96 ? 8.842 1.439 -5.057 1.00 90.50 96 THR A C 1
ATOM 774 O O . THR A 1 96 ? 9.206 2.411 -4.410 1.00 90.50 96 THR A O 1
ATOM 777 N N . ILE A 1 97 ? 7.969 0.566 -4.560 1.00 92.62 97 ILE A N 1
ATOM 778 C CA . ILE A 1 97 ? 7.511 0.632 -3.168 1.00 92.62 97 ILE A CA 1
ATOM 779 C C . ILE A 1 97 ? 8.586 0.073 -2.230 1.00 92.62 97 ILE A C 1
ATOM 781 O O . ILE A 1 97 ? 8.913 0.684 -1.215 1.00 92.62 97 ILE A O 1
ATOM 785 N N . LEU A 1 98 ? 9.144 -1.090 -2.574 1.00 91.50 98 LEU A N 1
ATOM 786 C CA . LEU A 1 98 ? 10.066 -1.828 -1.714 1.00 91.50 98 LEU A CA 1
ATOM 787 C C . LEU A 1 98 ? 11.395 -1.104 -1.472 1.00 91.50 98 LEU A C 1
ATOM 789 O O . LEU A 1 98 ? 11.969 -1.267 -0.401 1.00 91.50 98 LEU A O 1
ATOM 793 N N . VAL A 1 99 ? 11.858 -0.260 -2.398 1.00 88.50 99 VAL A N 1
ATOM 794 C CA . VAL A 1 99 ? 13.097 0.525 -2.235 1.00 88.50 99 VAL A CA 1
ATOM 795 C C . VAL A 1 99 ? 13.078 1.448 -1.007 1.00 88.50 99 VAL A C 1
ATOM 797 O O . VAL A 1 99 ? 14.134 1.796 -0.489 1.00 88.50 99 VAL A O 1
ATOM 800 N N . HIS A 1 100 ? 11.888 1.805 -0.516 1.00 88.81 100 HIS A N 1
ATOM 801 C CA . HIS A 1 100 ? 11.698 2.631 0.676 1.00 88.81 100 HIS A CA 1
ATOM 802 C C . HIS A 1 100 ? 11.631 1.827 1.984 1.00 88.81 100 HIS A C 1
ATOM 804 O O . HIS A 1 100 ? 11.440 2.418 3.043 1.00 88.81 100 HIS A O 1
ATOM 810 N N . CYS A 1 101 ? 11.731 0.496 1.931 1.00 91.56 101 CYS A N 1
ATOM 811 C CA . CYS A 1 101 ? 11.667 -0.334 3.128 1.00 91.56 101 CYS A CA 1
ATOM 812 C C . CYS A 1 101 ? 12.992 -0.320 3.890 1.00 91.56 101 CYS A C 1
ATOM 814 O O . CYS A 1 101 ? 14.055 -0.554 3.311 1.00 91.56 101 CYS A O 1
ATOM 816 N N . THR A 1 102 ? 12.904 -0.164 5.203 1.00 90.00 102 THR A N 1
ATOM 817 C CA . THR A 1 102 ? 14.030 -0.153 6.141 1.00 90.00 102 THR A CA 1
ATOM 818 C C . THR A 1 102 ? 13.825 -1.184 7.245 1.00 90.00 102 THR A C 1
ATOM 820 O O . THR A 1 102 ? 12.704 -1.603 7.549 1.00 90.00 102 THR A O 1
ATOM 823 N N . ASP A 1 103 ? 14.924 -1.636 7.833 1.00 89.56 103 ASP A N 1
ATOM 824 C CA . ASP A 1 103 ? 14.900 -2.377 9.082 1.00 89.56 103 ASP A CA 1
ATOM 825 C C . ASP A 1 103 ? 14.657 -1.430 10.283 1.00 89.56 103 ASP A C 1
ATOM 827 O O . ASP A 1 103 ? 14.585 -0.210 10.114 1.00 89.56 103 ASP A O 1
ATOM 831 N N . PRO A 1 104 ? 14.509 -1.956 11.514 1.00 87.62 104 PRO A N 1
ATOM 832 C CA . PRO A 1 104 ? 14.296 -1.123 12.700 1.00 87.62 104 PRO A CA 1
ATOM 833 C C . PRO A 1 104 ? 15.423 -0.127 13.018 1.00 87.62 104 PRO A C 1
ATOM 835 O O . PRO A 1 104 ? 15.189 0.792 13.801 1.00 87.62 104 PRO A O 1
ATOM 838 N N . ASP A 1 105 ? 16.617 -0.305 12.445 1.00 87.12 105 ASP A N 1
ATOM 839 C CA . ASP A 1 105 ? 17.757 0.604 12.592 1.00 87.12 105 ASP A CA 1
ATOM 840 C C . ASP A 1 105 ? 17.788 1.670 11.472 1.00 87.12 105 ASP A C 1
ATOM 842 O O . ASP A 1 105 ? 18.698 2.503 11.426 1.00 87.12 105 ASP A O 1
ATOM 846 N N . GLY A 1 106 ? 16.788 1.678 10.581 1.00 84.25 106 GLY A N 1
ATOM 847 C CA . GLY A 1 106 ? 16.669 2.611 9.459 1.00 84.25 106 GLY A CA 1
ATOM 848 C C . GLY A 1 106 ? 17.518 2.225 8.246 1.00 84.25 106 GLY A C 1
ATOM 849 O O . GLY A 1 106 ? 17.710 3.037 7.339 1.00 84.25 106 GLY A O 1
ATOM 850 N N . ILE A 1 107 ? 18.053 1.002 8.205 1.00 86.06 107 ILE A N 1
ATOM 851 C CA . ILE A 1 107 ? 18.897 0.524 7.107 1.00 86.06 107 ILE A CA 1
ATOM 852 C C . ILE A 1 107 ? 18.005 -0.075 6.018 1.00 86.06 107 ILE A C 1
ATOM 854 O O . ILE A 1 107 ? 17.139 -0.896 6.303 1.00 86.06 107 ILE A O 1
ATOM 858 N N . SER A 1 108 ? 18.220 0.309 4.755 1.00 86.75 108 SER A N 1
ATOM 859 C CA . SER A 1 108 ? 17.456 -0.220 3.614 1.00 86.75 108 SER A CA 1
ATOM 860 C C . SER A 1 108 ? 17.464 -1.756 3.583 1.00 86.75 108 SER A C 1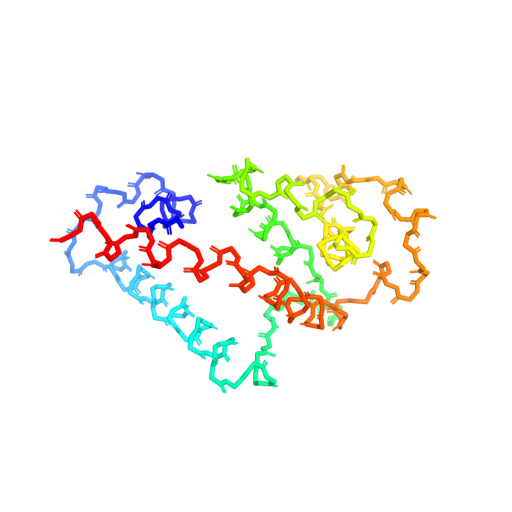
ATOM 862 O O . SER A 1 108 ? 18.528 -2.372 3.500 1.00 86.75 108 SER A O 1
ATOM 864 N N . ILE A 1 109 ? 16.277 -2.378 3.591 1.00 87.00 109 ILE A N 1
ATOM 865 C CA . ILE A 1 109 ? 16.114 -3.847 3.574 1.00 87.00 109 ILE A CA 1
ATOM 866 C C . ILE A 1 109 ? 16.639 -4.448 2.272 1.00 87.00 109 ILE A C 1
ATOM 868 O O . ILE A 1 109 ? 17.218 -5.532 2.266 1.00 87.00 109 ILE A O 1
ATOM 872 N N . TYR A 1 110 ? 16.399 -3.761 1.158 1.00 82.50 110 TYR A N 1
ATOM 873 C CA . TYR A 1 110 ? 16.754 -4.249 -0.173 1.00 82.50 110 TYR A CA 1
ATOM 874 C C . TYR A 1 110 ? 18.089 -3.688 -0.679 1.00 82.50 110 TYR A C 1
ATOM 876 O O . TYR A 1 110 ? 18.490 -3.975 -1.809 1.00 82.50 110 TYR A O 1
ATOM 884 N N . GLY A 1 111 ? 18.773 -2.920 0.179 1.00 68.50 111 GLY A N 1
ATOM 885 C CA . GLY A 1 111 ? 20.112 -2.385 -0.028 1.00 68.50 111 GLY A CA 1
ATOM 886 C C . GLY A 1 111 ? 20.279 -1.579 -1.316 1.00 68.50 111 GLY A C 1
ATOM 887 O O . GLY A 1 111 ? 19.318 -1.130 -1.948 1.00 68.50 111 GLY A O 1
ATOM 888 N N . ASP A 1 112 ? 21.539 -1.438 -1.720 1.00 66.12 112 ASP A N 1
ATOM 889 C CA . ASP A 1 112 ? 21.923 -0.742 -2.947 1.00 66.12 112 ASP A CA 1
ATOM 890 C C . ASP A 1 112 ? 21.490 -1.509 -4.209 1.00 66.12 112 ASP A C 1
ATOM 892 O O . ASP A 1 112 ? 21.461 -0.940 -5.291 1.00 66.12 112 ASP A O 1
ATOM 896 N N . GLU A 1 113 ? 21.151 -2.800 -4.124 1.00 68.69 113 GLU A N 1
ATOM 897 C CA . GLU A 1 113 ? 20.849 -3.627 -5.301 1.00 68.69 113 GLU A CA 1
ATOM 898 C C . GLU A 1 113 ? 19.578 -3.168 -6.026 1.00 68.69 113 GLU A C 1
ATOM 900 O O . GLU A 1 113 ? 19.630 -2.904 -7.229 1.00 68.69 113 GLU A O 1
ATOM 905 N N . ILE A 1 114 ? 18.457 -2.984 -5.314 1.00 69.31 114 ILE A N 1
ATOM 906 C CA . ILE A 1 114 ? 17.238 -2.420 -5.927 1.00 69.31 114 ILE A CA 1
ATOM 907 C C . ILE A 1 114 ? 17.461 -0.954 -6.306 1.00 69.31 114 ILE A C 1
ATOM 909 O O . ILE A 1 114 ? 17.019 -0.516 -7.374 1.00 69.31 114 ILE A O 1
ATOM 913 N N . GLN A 1 115 ? 18.195 -0.207 -5.479 1.00 68.50 115 GLN A N 1
ATOM 914 C CA . GLN A 1 115 ? 18.548 1.174 -5.793 1.00 68.50 115 GLN A CA 1
ATOM 915 C C . GLN A 1 115 ? 19.402 1.266 -7.062 1.00 68.50 115 GLN A C 1
ATOM 917 O O . GLN A 1 115 ? 19.253 2.214 -7.808 1.00 68.50 115 GLN A O 1
ATOM 922 N N . ASN A 1 116 ? 20.251 0.301 -7.394 1.00 71.25 116 ASN A N 1
ATOM 923 C CA . ASN A 1 116 ? 21.071 0.352 -8.608 1.00 71.25 116 ASN A CA 1
ATOM 924 C C . ASN A 1 116 ? 20.294 -0.029 -9.876 1.00 71.25 116 ASN A C 1
ATOM 926 O O . ASN A 1 116 ? 20.709 0.324 -10.979 1.00 71.25 116 ASN A O 1
ATOM 930 N N . ILE A 1 117 ? 1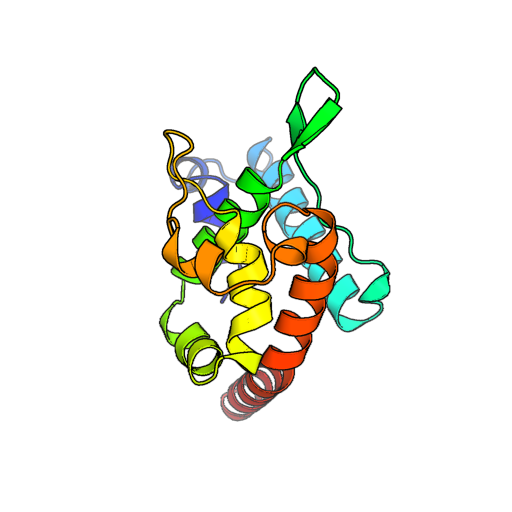9.170 -0.729 -9.724 1.00 74.94 117 ILE A N 1
ATOM 931 C CA . ILE A 1 117 ? 18.316 -1.169 -10.832 1.00 74.94 117 ILE A CA 1
ATOM 932 C C . ILE A 1 117 ? 17.279 -0.098 -11.195 1.00 74.94 117 ILE A C 1
ATOM 934 O O . ILE A 1 117 ? 16.993 0.120 -12.375 1.00 74.94 117 ILE A O 1
ATOM 938 N N . LEU A 1 118 ? 16.693 0.568 -10.198 1.00 72.00 118 LEU A N 1
ATOM 939 C CA . LEU A 1 118 ? 15.687 1.597 -10.443 1.00 72.00 118 LEU A CA 1
ATOM 940 C C . LEU A 1 118 ? 16.338 2.897 -10.958 1.00 72.00 118 LEU A C 1
ATOM 942 O O . LEU A 1 118 ? 17.410 3.281 -10.497 1.00 72.00 118 LEU A O 1
ATOM 946 N N . PRO A 1 119 ? 15.706 3.628 -11.889 1.00 71.19 119 PRO A N 1
ATOM 947 C CA . PRO A 1 119 ? 16.114 4.990 -12.230 1.00 71.19 119 PRO A CA 1
ATOM 948 C C . PRO A 1 119 ? 16.105 5.934 -11.015 1.00 71.19 119 PRO A C 1
ATOM 950 O O . PRO A 1 119 ? 15.210 5.843 -10.179 1.00 71.19 119 PRO A O 1
ATOM 953 N N . ASP A 1 120 ? 17.027 6.904 -10.950 1.00 71.12 120 ASP A N 1
ATOM 954 C CA . ASP A 1 120 ? 17.176 7.835 -9.806 1.00 71.12 120 ASP A CA 1
ATOM 955 C C . ASP A 1 120 ? 15.877 8.547 -9.402 1.00 71.12 120 ASP A C 1
ATOM 957 O O . ASP A 1 120 ? 15.602 8.748 -8.222 1.00 71.12 120 ASP A O 1
ATOM 961 N N . HIS A 1 121 ? 15.023 8.874 -10.374 1.00 66.81 121 HIS A N 1
ATOM 962 C CA . HIS A 1 121 ? 13.745 9.537 -10.116 1.00 66.81 121 HIS A CA 1
ATOM 963 C C . HIS A 1 121 ? 12.722 8.665 -9.363 1.00 66.81 121 HIS A C 1
ATOM 965 O O . HIS A 1 121 ? 11.721 9.208 -8.892 1.00 66.81 121 HIS A O 1
ATOM 971 N N . LEU A 1 122 ? 12.959 7.352 -9.252 1.00 66.25 122 LEU A N 1
ATOM 972 C CA . LEU A 1 122 ? 12.118 6.396 -8.526 1.00 66.25 122 LEU A CA 1
ATOM 973 C C . LEU A 1 122 ? 12.662 6.033 -7.135 1.00 66.25 122 LEU A C 1
ATOM 975 O O . LEU A 1 122 ? 11.951 5.364 -6.396 1.00 66.25 122 LEU A O 1
ATOM 979 N N . LYS A 1 123 ? 13.888 6.442 -6.772 1.00 64.19 123 LYS A N 1
ATOM 980 C CA . LYS A 1 123 ? 14.550 5.998 -5.527 1.00 64.19 123 LYS A CA 1
ATOM 981 C C . LYS A 1 123 ? 14.108 6.779 -4.289 1.00 64.19 123 LYS A C 1
ATOM 983 O O . LYS A 1 123 ? 13.872 6.179 -3.254 1.00 64.19 123 LYS A O 1
ATOM 988 N N . ASP A 1 124 ? 13.918 8.094 -4.426 1.00 63.94 124 ASP A N 1
ATOM 989 C CA . ASP A 1 124 ? 13.732 9.008 -3.281 1.00 63.94 124 ASP A CA 1
ATOM 990 C C . ASP A 1 124 ? 12.475 9.880 -3.384 1.00 63.94 124 ASP A C 1
ATOM 992 O O . ASP A 1 124 ? 12.381 10.971 -2.815 1.00 63.94 124 ASP A O 1
ATOM 996 N N . ARG A 1 125 ? 11.473 9.441 -4.148 1.00 77.38 125 ARG A N 1
ATOM 997 C CA . ARG A 1 125 ? 10.237 10.209 -4.320 1.00 77.38 125 ARG A CA 1
ATOM 998 C C . ARG A 1 125 ? 9.048 9.445 -3.787 1.00 77.38 125 ARG A C 1
ATOM 1000 O O . ARG A 1 125 ? 8.363 8.776 -4.541 1.00 77.38 125 ARG A O 1
ATOM 1007 N N . TRP A 1 126 ? 8.692 9.696 -2.529 1.00 83.44 126 TRP A N 1
ATOM 1008 C CA . TRP A 1 126 ? 7.424 9.235 -1.944 1.00 83.44 126 TRP A CA 1
ATOM 1009 C C . TRP A 1 126 ? 6.207 9.517 -2.848 1.00 83.44 126 TRP A C 1
ATOM 1011 O O . TRP A 1 126 ? 5.218 8.793 -2.814 1.00 83.44 126 TRP A O 1
ATOM 1021 N N . MET A 1 127 ? 6.285 10.550 -3.698 1.00 85.75 127 MET A N 1
ATOM 1022 C CA . MET A 1 127 ? 5.255 10.876 -4.683 1.00 85.75 127 MET A CA 1
ATOM 1023 C C . MET A 1 127 ? 4.974 9.727 -5.656 1.00 85.75 127 MET A C 1
ATOM 1025 O O . MET A 1 127 ? 3.811 9.548 -5.985 1.00 85.75 127 MET A O 1
ATOM 1029 N N . VAL A 1 128 ? 5.982 8.939 -6.060 1.00 88.31 128 VAL A N 1
ATOM 1030 C CA . VAL A 1 128 ? 5.826 7.863 -7.059 1.00 88.31 128 VAL A CA 1
ATOM 1031 C C . VAL A 1 128 ? 5.121 6.621 -6.512 1.00 88.31 128 VAL A C 1
ATOM 1033 O O . VAL A 1 128 ? 4.655 5.781 -7.280 1.00 88.31 128 VAL A O 1
ATOM 1036 N N . ILE A 1 129 ? 5.006 6.504 -5.185 1.00 91.94 129 ILE A N 1
ATOM 1037 C CA . ILE A 1 129 ? 4.335 5.376 -4.526 1.00 91.94 129 ILE A CA 1
ATOM 1038 C C . ILE A 1 129 ? 2.869 5.298 -4.934 1.00 91.94 129 ILE A C 1
ATOM 1040 O O . ILE A 1 129 ? 2.323 4.208 -5.084 1.00 91.94 129 ILE A O 1
ATOM 1044 N N . ARG A 1 130 ? 2.214 6.439 -5.146 1.00 92.12 130 ARG A N 1
ATOM 1045 C CA . ARG A 1 130 ? 0.808 6.461 -5.547 1.00 92.12 130 ARG A CA 1
ATOM 1046 C C . ARG A 1 130 ? 0.613 5.816 -6.917 1.00 92.12 130 ARG A C 1
ATOM 1048 O O . ARG A 1 130 ? -0.243 4.948 -7.074 1.00 92.12 130 ARG A O 1
ATOM 1055 N N . GLU A 1 131 ? 1.406 6.223 -7.899 1.00 91.19 131 GLU A N 1
ATOM 1056 C CA . GLU A 1 131 ? 1.374 5.654 -9.244 1.00 91.19 131 GLU A CA 1
ATOM 1057 C C . GLU A 1 131 ? 1.775 4.175 -9.220 1.00 91.19 131 GLU A C 1
ATOM 1059 O O . GLU A 1 131 ? 1.148 3.364 -9.905 1.00 91.19 131 GLU A O 1
ATOM 1064 N N . ALA A 1 132 ? 2.743 3.806 -8.376 1.00 92.56 132 ALA A N 1
ATOM 1065 C CA . ALA A 1 132 ? 3.118 2.416 -8.158 1.00 92.56 132 ALA A CA 1
ATOM 1066 C C . ALA A 1 132 ? 1.946 1.582 -7.612 1.00 92.56 132 ALA A C 1
ATOM 1068 O O . ALA A 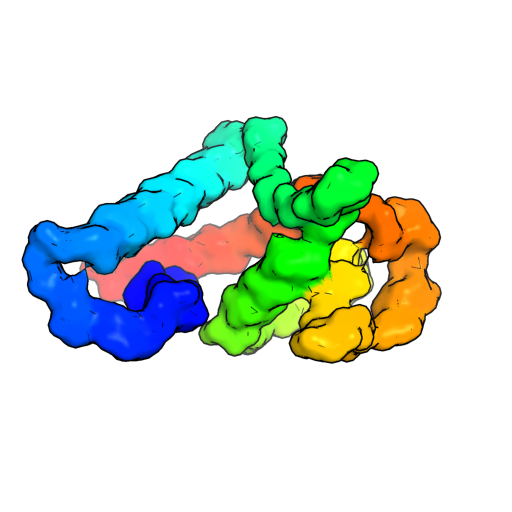1 132 ? 1.671 0.511 -8.145 1.00 92.56 132 ALA A O 1
ATOM 1069 N N . VAL A 1 133 ? 1.192 2.080 -6.623 1.00 93.81 133 VAL A N 1
ATOM 1070 C CA . VAL A 1 133 ? -0.004 1.396 -6.094 1.00 93.81 133 VAL A CA 1
ATOM 1071 C C . VAL A 1 133 ? -1.044 1.162 -7.186 1.00 93.81 133 VAL A C 1
ATOM 1073 O O . VAL A 1 133 ? -1.604 0.069 -7.262 1.00 93.81 133 VAL A O 1
ATOM 1076 N N . HIS A 1 134 ? -1.290 2.147 -8.053 1.00 92.38 134 HIS A N 1
ATOM 1077 C CA . HIS A 1 134 ? -2.225 1.971 -9.167 1.00 92.38 134 HIS A CA 1
ATOM 1078 C C . HIS A 1 134 ? -1.751 0.880 -10.129 1.00 92.38 134 HIS A C 1
ATOM 1080 O O . HIS A 1 134 ? -2.529 -0.003 -10.482 1.00 92.38 134 HIS A O 1
ATOM 1086 N N . ALA A 1 135 ? -0.469 0.895 -10.499 1.00 91.69 135 ALA A N 1
ATOM 1087 C CA . ALA A 1 135 ? 0.095 -0.109 -11.390 1.00 91.69 135 ALA A CA 1
ATOM 1088 C C . ALA A 1 135 ? 0.048 -1.519 -10.773 1.00 91.69 135 ALA A C 1
ATOM 1090 O O . ALA A 1 135 ? -0.377 -2.458 -11.443 1.00 91.69 135 ALA A O 1
ATOM 1091 N N . VAL A 1 136 ? 0.382 -1.667 -9.485 1.00 92.31 136 VAL A N 1
ATOM 1092 C CA . VAL A 1 136 ? 0.238 -2.940 -8.752 1.00 92.31 136 VAL A CA 1
ATOM 1093 C C . VAL A 1 136 ? -1.222 -3.394 -8.727 1.00 92.31 136 VAL A C 1
ATOM 1095 O O . VAL A 1 136 ? -1.519 -4.575 -8.929 1.00 92.31 136 VAL A O 1
ATOM 1098 N N . PHE A 1 137 ? -2.159 -2.473 -8.491 1.00 90.12 137 PHE A N 1
ATOM 1099 C CA . PHE A 1 137 ? -3.578 -2.798 -8.502 1.00 90.12 137 PHE A CA 1
ATOM 1100 C C . PHE A 1 137 ? -4.019 -3.301 -9.881 1.00 90.12 137 PHE A C 1
ATOM 1102 O O . PHE A 1 137 ? -4.692 -4.331 -9.949 1.00 90.12 137 PHE A O 1
ATOM 1109 N N . ASP A 1 138 ? -3.610 -2.656 -10.968 1.00 88.62 138 ASP A N 1
ATOM 1110 C CA . ASP A 1 138 ? -3.958 -3.070 -12.331 1.00 88.62 138 ASP A CA 1
ATOM 1111 C C . ASP A 1 138 ? -3.336 -4.429 -12.694 1.00 88.62 138 ASP A C 1
ATOM 1113 O O . ASP A 1 138 ? -4.039 -5.326 -13.166 1.00 88.62 138 ASP A O 1
ATOM 1117 N N . GLN A 1 139 ? -2.055 -4.640 -12.379 1.00 86.88 139 GLN A N 1
ATOM 1118 C CA . GLN A 1 139 ? -1.346 -5.908 -12.608 1.00 86.88 139 GLN A CA 1
ATOM 1119 C C . GLN A 1 139 ? -1.995 -7.088 -11.878 1.00 86.88 139 GLN A C 1
ATOM 1121 O O . GLN A 1 139 ? -2.059 -8.199 -12.404 1.00 86.88 139 GLN A O 1
ATOM 1126 N N . CYS A 1 140 ? -2.523 -6.853 -10.678 1.00 83.50 140 CYS A N 1
ATOM 1127 C CA . CYS A 1 140 ? -3.203 -7.878 -9.892 1.00 83.50 140 CYS A CA 1
ATOM 1128 C C . CYS A 1 140 ? -4.671 -8.104 -10.309 1.00 83.50 140 CYS A C 1
ATOM 1130 O O . CYS A 1 140 ? -5.314 -9.005 -9.765 1.00 83.50 140 CYS A O 1
ATOM 1132 N N . ALA A 1 141 ? -5.238 -7.328 -11.243 1.00 80.56 141 ALA A N 1
ATOM 1133 C CA . ALA A 1 141 ? -6.642 -7.466 -11.652 1.00 80.56 141 ALA A CA 1
ATOM 1134 C C . ALA A 1 141 ? -7.003 -8.865 -12.196 1.00 80.56 141 ALA A C 1
ATOM 1136 O O . ALA A 1 141 ? -8.017 -9.413 -11.750 1.00 80.56 141 ALA A O 1
ATOM 1137 N N . PRO A 1 142 ? -6.185 -9.506 -13.058 1.00 71.50 142 PRO A N 1
ATOM 1138 C CA . PRO A 1 142 ? -6.461 -10.861 -13.538 1.00 71.50 142 PRO A CA 1
ATOM 1139 C C . PRO A 1 142 ? -6.481 -11.897 -12.404 1.00 71.50 142 PRO A C 1
ATOM 1141 O O . PRO A 1 142 ? -7.359 -12.758 -12.361 1.00 71.50 142 PRO A O 1
ATOM 1144 N N . LEU A 1 143 ? -5.563 -11.775 -11.436 1.00 69.38 143 LEU A N 1
ATOM 1145 C CA . LEU A 1 143 ? -5.507 -12.647 -10.256 1.00 69.38 143 LEU A CA 1
ATOM 1146 C C . LEU A 1 143 ? -6.739 -12.465 -9.354 1.00 69.38 143 LEU A C 1
ATOM 1148 O O . LEU A 1 143 ? -7.273 -13.443 -8.818 1.00 69.38 143 LEU A O 1
ATOM 1152 N N . ARG A 1 144 ? -7.237 -11.226 -9.215 1.00 71.19 144 ARG A N 1
ATOM 1153 C CA . ARG A 1 144 ? -8.479 -10.938 -8.477 1.00 71.19 144 ARG A CA 1
ATOM 1154 C C . ARG A 1 144 ? -9.700 -11.561 -9.155 1.00 71.19 144 ARG A C 1
ATOM 1156 O O . ARG A 1 144 ? -10.504 -12.186 -8.465 1.00 71.19 144 ARG A O 1
ATOM 1163 N N . ALA A 1 145 ? -9.811 -11.447 -10.479 1.00 69.00 145 ALA A N 1
ATOM 1164 C CA . ALA A 1 145 ? -10.915 -12.030 -11.243 1.00 69.00 145 ALA A CA 1
ATOM 1165 C C . ALA A 1 145 ? -10.943 -13.566 -11.132 1.00 69.00 145 ALA A C 1
ATOM 1167 O O . ALA A 1 145 ? -11.971 -14.141 -10.780 1.00 69.00 145 ALA A O 1
ATOM 1168 N N . ALA A 1 146 ? -9.794 -14.226 -11.311 1.00 64.88 146 ALA A N 1
ATOM 1169 C CA . ALA A 1 146 ? -9.683 -15.683 -11.193 1.00 64.88 146 ALA A CA 1
ATOM 1170 C C . ALA A 1 146 ? -10.056 -16.200 -9.788 1.00 64.88 146 ALA A C 1
ATOM 1172 O O . ALA A 1 146 ? -10.689 -17.249 -9.646 1.00 64.88 146 ALA A O 1
ATOM 1173 N N . THR A 1 147 ? -9.710 -15.445 -8.738 1.00 64.50 147 THR A N 1
ATOM 1174 C CA . THR A 1 147 ? -10.076 -15.785 -7.353 1.00 64.50 147 THR A CA 1
ATOM 1175 C C . THR A 1 147 ? -11.588 -15.671 -7.124 1.00 64.50 147 THR A C 1
ATOM 1177 O O . THR A 1 147 ? -12.176 -16.553 -6.496 1.00 64.50 147 THR A O 1
ATOM 1180 N N . ALA A 1 148 ? -12.231 -14.629 -7.662 1.00 62.19 148 ALA A N 1
ATOM 1181 C CA . ALA A 1 148 ? -13.677 -14.428 -7.549 1.00 62.19 148 ALA A CA 1
ATOM 1182 C C . ALA A 1 148 ? -14.475 -15.542 -8.254 1.00 62.19 148 ALA A C 1
ATOM 1184 O O . ALA A 1 148 ? -15.427 -16.078 -7.688 1.00 62.19 148 ALA A O 1
ATOM 1185 N N . GLU A 1 149 ? -14.048 -15.959 -9.448 1.00 58.44 149 GLU A N 1
ATOM 1186 C CA . GLU A 1 149 ? -14.695 -17.056 -10.179 1.00 58.44 149 GLU A CA 1
ATOM 1187 C C . GLU A 1 149 ? -14.491 -18.436 -9.532 1.00 58.44 149 GLU A C 1
ATOM 1189 O O . GLU A 1 149 ? -15.303 -19.341 -9.725 1.00 58.44 149 GLU A O 1
ATOM 1194 N N . SER A 1 150 ? -13.384 -18.639 -8.814 1.00 60.19 150 SER A N 1
ATOM 1195 C CA . SER A 1 150 ? -13.130 -19.880 -8.071 1.00 60.19 150 SER A CA 1
ATOM 1196 C C . SER A 1 150 ? -14.048 -19.985 -6.849 1.00 60.19 150 SER A C 1
ATOM 1198 O O . SER A 1 150 ? -14.679 -21.020 -6.645 1.00 60.19 150 SER A O 1
ATOM 1200 N N . GLY A 1 151 ? -14.210 -18.889 -6.097 1.00 57.47 151 GLY A N 1
ATOM 1201 C CA . GLY A 1 151 ? -15.124 -18.824 -4.950 1.00 57.47 151 GLY A CA 1
ATOM 1202 C C . GLY A 1 151 ? -16.605 -18.948 -5.323 1.00 57.47 151 GLY A C 1
ATOM 1203 O O . GLY A 1 151 ? -17.376 -19.520 -4.563 1.00 57.47 151 GLY A O 1
ATOM 1204 N N . ALA A 1 152 ? -17.003 -18.475 -6.508 1.00 53.47 152 ALA A N 1
ATOM 1205 C CA . ALA A 1 152 ? -18.369 -18.634 -7.017 1.00 53.47 152 ALA A CA 1
ATOM 1206 C C . ALA A 1 152 ? -18.685 -20.058 -7.512 1.00 53.47 152 ALA A C 1
ATOM 1208 O O . ALA A 1 152 ? -19.850 -20.417 -7.630 1.00 53.47 152 ALA A O 1
ATOM 1209 N N . ARG A 1 153 ? -17.666 -20.870 -7.828 1.00 47.66 153 ARG A N 1
ATOM 1210 C CA . ARG A 1 153 ? -17.832 -22.268 -8.270 1.00 47.66 153 ARG A CA 1
ATOM 1211 C C . ARG A 1 153 ? -17.860 -23.274 -7.118 1.00 47.66 153 ARG A C 1
ATOM 1213 O O . ARG A 1 153 ? -18.210 -24.430 -7.342 1.00 47.66 153 ARG A O 1
ATOM 1220 N N . THR A 1 154 ? -17.465 -22.860 -5.918 1.00 49.78 154 THR A N 1
ATOM 1221 C CA . THR A 1 154 ? -17.410 -23.700 -4.712 1.00 49.78 154 THR A CA 1
ATOM 1222 C C . THR A 1 154 ? -18.488 -23.363 -3.675 1.00 49.78 154 THR A C 1
ATOM 1224 O O . THR A 1 154 ? -18.525 -24.019 -2.633 1.00 49.78 154 THR A O 1
ATOM 1227 N N . ALA A 1 155 ? -19.354 -22.383 -3.962 1.00 46.53 155 ALA A N 1
ATOM 1228 C CA . ALA A 1 155 ? -20.526 -21.989 -3.172 1.00 46.53 155 ALA A CA 1
ATOM 1229 C C . ALA A 1 155 ? -21.823 -22.506 -3.812 1.00 46.53 155 ALA A C 1
ATOM 1231 O O . ALA A 1 155 ? -22.744 -22.860 -3.043 1.00 46.53 155 ALA A O 1
#

Sequence (155 aa):
IHPEKWMWHIVGDHEKRAFIGTKAQAVLDTIAAHYNEISTCLSEDRYSYKPIFMRSQDGETSAEDWANGFHGAMRLGLDHWKPVFETFDVAAPVMTILVHCTDPDGISIYGDEIQNILPDHLKDRWMVIREAVHAVFDQCAPLRAATAESGARTA